Protein AF-A0A4Q5QR52-F1 (afdb_monomer_lite)

Structure (mmCIF, N/CA/C/O backbone):
data_AF-A0A4Q5QR52-F1
#
_entry.id   AF-A0A4Q5QR52-F1
#
loop_
_atom_site.group_PDB
_atom_site.id
_atom_site.type_symbol
_atom_site.label_atom_id
_atom_site.label_alt_id
_atom_site.label_comp_id
_atom_site.label_asym_id
_atom_site.label_entity_id
_atom_site.label_seq_id
_atom_site.pdbx_PDB_ins_code
_atom_site.Cartn_x
_atom_site.Cartn_y
_atom_site.Cartn_z
_atom_site.occupancy
_atom_site.B_iso_or_equiv
_atom_site.auth_seq_id
_atom_site.auth_comp_id
_atom_site.auth_asym_id
_atom_site.auth_atom_id
_atom_site.pdbx_PDB_model_num
ATOM 1 N N . MET A 1 1 ? 1.418 -20.040 15.304 1.00 30.25 1 MET A N 1
ATOM 2 C CA . MET A 1 1 ? 0.455 -18.984 14.928 1.00 30.25 1 MET A CA 1
ATOM 3 C C . MET A 1 1 ? 0.721 -18.640 13.475 1.00 30.25 1 MET A C 1
ATOM 5 O O . MET A 1 1 ? 1.712 -17.985 13.193 1.00 30.25 1 MET A O 1
ATOM 9 N N . ASN A 1 2 ? -0.088 -19.166 12.553 1.00 28.83 2 ASN A N 1
ATOM 10 C CA . ASN A 1 2 ? 0.058 -18.887 11.124 1.00 28.83 2 ASN A CA 1
ATOM 11 C C . ASN A 1 2 ? -0.592 -17.536 10.827 1.00 28.83 2 ASN A C 1
ATOM 13 O O . ASN A 1 2 ? -1.769 -17.472 10.482 1.00 28.83 2 ASN A O 1
ATOM 17 N N . CYS A 1 3 ? 0.159 -16.455 11.026 1.00 27.88 3 CYS A N 1
ATOM 18 C CA . CYS A 1 3 ? -0.196 -15.172 10.442 1.00 27.88 3 CYS A CA 1
ATOM 19 C C . CYS A 1 3 ? 0.412 -15.150 9.038 1.00 27.88 3 CYS A C 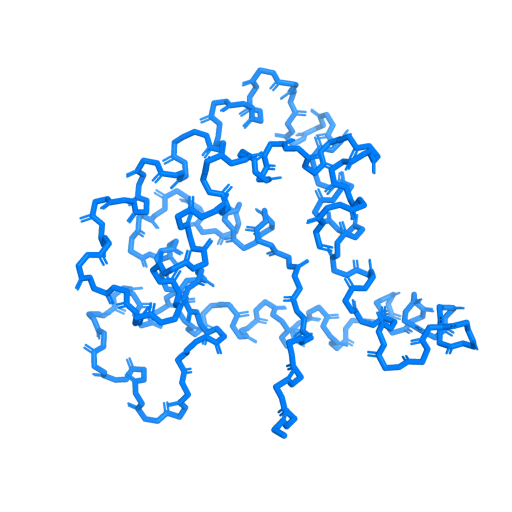1
ATOM 21 O O . CYS A 1 3 ? 1.572 -14.793 8.857 1.00 27.88 3 CYS A O 1
ATOM 23 N N . SER A 1 4 ? -0.335 -15.643 8.055 1.00 30.80 4 SER A N 1
ATOM 24 C CA . SER A 1 4 ? 0.006 -15.452 6.649 1.00 30.80 4 SER A CA 1
ATOM 25 C C . SER A 1 4 ? -0.300 -13.996 6.293 1.00 30.80 4 SER A C 1
ATOM 27 O O . SER A 1 4 ? -1.400 -13.703 5.841 1.00 30.80 4 SER A O 1
ATOM 29 N N . PHE A 1 5 ? 0.637 -13.083 6.559 1.00 41.88 5 PHE A N 1
ATOM 30 C CA . PHE A 1 5 ? 0.680 -11.796 5.863 1.00 41.88 5 PHE A CA 1
ATOM 31 C C . PHE A 1 5 ? 1.108 -12.101 4.424 1.00 41.88 5 PHE A C 1
ATOM 33 O O . PHE A 1 5 ? 2.286 -12.312 4.147 1.00 41.88 5 PHE A O 1
ATOM 40 N N . VAL A 1 6 ? 0.131 -12.257 3.535 1.00 45.50 6 VAL A N 1
ATOM 41 C CA . VAL A 1 6 ? 0.340 -12.263 2.085 1.00 45.50 6 VAL A CA 1
ATOM 42 C C . VAL A 1 6 ? -0.478 -11.091 1.575 1.00 45.50 6 VAL A C 1
ATOM 44 O O . VAL A 1 6 ? -1.687 -11.090 1.771 1.00 45.50 6 VAL A O 1
ATOM 47 N N . GLY A 1 7 ? 0.200 -10.106 1.000 1.00 57.00 7 GLY A N 1
ATOM 48 C CA . GLY A 1 7 ? -0.385 -8.851 0.550 1.00 57.00 7 GLY A CA 1
ATOM 49 C C . GLY A 1 7 ? 0.497 -7.704 1.007 1.00 57.00 7 GLY A C 1
ATOM 50 O O . GLY A 1 7 ? 0.448 -7.324 2.172 1.00 57.00 7 GLY A O 1
ATOM 51 N N . MET A 1 8 ? 1.343 -7.179 0.126 1.00 61.75 8 MET A N 1
ATOM 52 C CA . MET A 1 8 ? 1.873 -5.829 0.334 1.00 61.75 8 MET A CA 1
ATOM 53 C C . MET A 1 8 ? 1.899 -5.061 -0.981 1.00 61.75 8 MET A C 1
ATOM 55 O O . MET A 1 8 ? 2.875 -5.121 -1.723 1.00 61.75 8 MET A O 1
ATOM 59 N N . ASN A 1 9 ? 0.804 -4.340 -1.225 1.00 82.06 9 ASN A N 1
ATOM 60 C CA . ASN A 1 9 ? 0.651 -3.315 -2.256 1.00 82.06 9 ASN A CA 1
ATOM 61 C C . ASN A 1 9 ? 0.090 -2.031 -1.608 1.00 82.06 9 ASN A C 1
ATOM 63 O O . ASN A 1 9 ? -1.054 -1.636 -1.818 1.00 82.06 9 ASN A O 1
ATOM 67 N N . TYR A 1 10 ? 0.839 -1.406 -0.706 1.00 94.38 10 TYR A N 1
ATOM 68 C CA . TYR A 1 10 ? 0.336 -0.243 0.027 1.00 94.38 10 TYR A CA 1
ATOM 69 C C . TYR A 1 10 ? 0.341 1.033 -0.812 1.00 94.38 10 TYR A C 1
ATOM 71 O O . TYR A 1 10 ? -0.558 1.865 -0.656 1.00 94.38 10 TYR A O 1
ATOM 79 N N . LEU A 1 11 ? 1.321 1.209 -1.704 1.00 96.81 11 LEU A N 1
ATOM 80 C CA . LEU A 1 11 ? 1.378 2.404 -2.545 1.00 96.81 11 LEU A CA 1
ATOM 81 C C . LEU A 1 11 ? 0.252 2.396 -3.581 1.00 96.81 11 LEU A C 1
ATOM 83 O O . LEU A 1 11 ? -0.403 3.425 -3.762 1.00 96.81 11 LEU A O 1
ATOM 87 N N . GLY A 1 12 ? -0.028 1.258 -4.217 1.00 97.00 12 GLY A N 1
ATOM 88 C CA . GLY A 1 12 ? -1.146 1.140 -5.149 1.00 97.00 12 GLY A CA 1
ATOM 89 C C . GLY A 1 12 ? -2.502 1.298 -4.467 1.00 97.00 12 GLY A C 1
ATOM 90 O O . GLY A 1 12 ? -3.338 2.041 -4.983 1.00 97.00 12 GLY A O 1
ATOM 91 N N . HIS A 1 13 ? -2.723 0.722 -3.280 1.00 97.75 13 HIS A N 1
ATOM 92 C CA . HIS A 1 13 ? -3.957 0.977 -2.520 1.00 97.75 13 HIS A CA 1
ATOM 93 C C . HIS A 1 13 ? -4.106 2.449 -2.115 1.00 97.75 13 HIS A C 1
ATOM 95 O O . HIS A 1 13 ? -5.204 3.010 -2.215 1.00 97.75 13 HIS A O 1
ATOM 101 N N . ALA A 1 14 ? -3.020 3.110 -1.706 1.00 98.19 14 ALA A N 1
ATOM 102 C CA . ALA A 1 14 ? -3.047 4.541 -1.426 1.00 98.19 14 ALA A CA 1
ATOM 103 C C . ALA A 1 14 ? -3.390 5.353 -2.685 1.00 98.19 14 ALA A C 1
ATOM 105 O O . ALA A 1 14 ? -4.252 6.233 -2.645 1.00 98.19 14 ALA A O 1
ATOM 106 N N . TYR A 1 15 ? -2.764 5.034 -3.820 1.00 98.06 15 TYR A N 1
ATOM 107 C CA . TYR A 1 15 ? -2.995 5.709 -5.098 1.00 98.06 15 TYR A CA 1
ATOM 108 C C . TYR A 1 15 ? -4.442 5.544 -5.585 1.00 98.06 15 TYR A C 1
ATOM 110 O O . TYR A 1 15 ? -5.122 6.522 -5.904 1.00 98.06 15 TYR A O 1
ATOM 118 N N . LEU A 1 16 ? -4.964 4.317 -5.531 1.00 97.94 16 LEU A N 1
ATOM 119 C CA . LEU A 1 16 ? -6.338 3.967 -5.905 1.00 97.94 16 LEU A CA 1
ATOM 120 C C . LEU A 1 16 ? -7.384 4.378 -4.856 1.00 97.94 16 LEU A C 1
ATOM 122 O O . LEU A 1 16 ? -8.560 4.042 -4.980 1.00 97.94 16 LEU A O 1
ATOM 126 N N . SER A 1 17 ? -6.990 5.144 -3.838 1.00 98.00 17 SER A N 1
ATOM 127 C CA . SER A 1 17 ? -7.925 5.821 -2.935 1.00 98.00 17 SER A CA 1
ATOM 128 C C . SER A 1 17 ? -8.390 7.180 -3.468 1.00 98.00 17 SER A C 1
ATOM 130 O O . SER A 1 17 ? -9.233 7.824 -2.840 1.00 98.00 17 SER A O 1
ATOM 132 N N . PHE A 1 18 ? -7.852 7.624 -4.613 1.00 95.81 18 PHE A N 1
ATOM 133 C CA . PHE A 1 18 ? -8.270 8.829 -5.343 1.00 95.81 18 PHE A CA 1
ATOM 134 C C . PHE A 1 18 ? -8.335 10.088 -4.463 1.00 95.81 18 PHE A C 1
ATOM 136 O O . PHE A 1 18 ? -9.243 10.907 -4.586 1.00 95.81 18 PHE A O 1
ATOM 143 N N . HIS A 1 19 ? -7.378 10.224 -3.540 1.00 94.25 19 HIS A N 1
ATOM 144 C CA . HIS A 1 19 ? -7.286 11.339 -2.589 1.00 94.25 19 HIS A CA 1
ATOM 145 C C . HIS A 1 19 ? -8.512 11.525 -1.676 1.00 94.25 19 HIS A C 1
ATOM 147 O O . HIS A 1 19 ? -8.726 12.612 -1.141 1.00 94.25 19 HIS A O 1
ATOM 153 N N . HIS A 1 20 ? -9.311 10.478 -1.452 1.00 97.75 20 HIS A N 1
ATOM 154 C CA . HIS A 1 20 ? -10.396 10.496 -0.474 1.00 97.75 20 HIS A CA 1
ATOM 155 C C . HIS A 1 20 ? -9.907 9.942 0.879 1.00 97.75 20 HIS A C 1
ATOM 157 O O . HIS A 1 20 ? -9.705 8.732 0.980 1.00 97.75 20 HIS A O 1
ATOM 163 N N . PRO A 1 21 ? -9.766 10.766 1.942 1.00 97.56 21 PRO A N 1
ATOM 164 C CA . PRO A 1 21 ? -9.139 10.350 3.205 1.00 97.56 21 PRO A CA 1
ATOM 165 C C . PRO A 1 21 ? -9.768 9.118 3.857 1.00 97.56 21 PRO A C 1
ATOM 167 O O . PRO A 1 21 ? -9.073 8.197 4.264 1.00 97.56 21 PRO A O 1
ATOM 170 N N . GLU A 1 22 ? -11.096 9.056 3.919 1.00 98.12 22 GLU A N 1
ATOM 171 C CA . GLU A 1 22 ? -11.792 7.916 4.524 1.00 98.12 22 GLU A CA 1
ATOM 172 C C . GLU A 1 22 ? -11.665 6.641 3.676 1.00 98.12 22 GLU A C 1
ATOM 174 O O . GLU A 1 22 ? -11.533 5.550 4.225 1.00 98.12 22 GLU A O 1
ATOM 179 N N . ILE A 1 23 ? -11.653 6.771 2.344 1.00 98.44 23 ILE A N 1
ATOM 180 C CA . ILE A 1 23 ? -11.421 5.638 1.436 1.00 98.44 23 ILE A CA 1
ATOM 181 C C . ILE A 1 23 ? -9.990 5.129 1.608 1.00 98.44 23 ILE A C 1
ATOM 183 O O . ILE A 1 23 ? -9.794 3.923 1.710 1.00 98.44 23 ILE A O 1
ATOM 187 N N . LEU A 1 24 ? -9.017 6.039 1.719 1.00 98.50 24 LEU A N 1
ATOM 188 C CA . LEU A 1 24 ? -7.623 5.722 2.023 1.00 98.50 24 LEU A CA 1
ATOM 189 C C . LEU A 1 24 ? -7.500 4.942 3.329 1.00 98.50 24 LEU A C 1
ATOM 191 O O . LEU A 1 24 ? -6.886 3.882 3.344 1.00 98.50 24 LEU A O 1
ATOM 195 N N . VAL A 1 25 ? -8.128 5.412 4.407 1.00 98.25 25 VAL A N 1
ATOM 196 C CA . VAL A 1 25 ? -8.132 4.689 5.686 1.00 98.25 25 VAL A CA 1
ATOM 197 C C . VAL A 1 25 ? -8.673 3.276 5.501 1.00 98.25 25 VAL A C 1
ATOM 199 O O . VAL A 1 25 ? -8.017 2.320 5.901 1.00 98.25 25 VAL A O 1
ATOM 202 N N . GLY A 1 26 ? -9.830 3.133 4.852 1.00 97.81 26 GLY A N 1
ATOM 203 C CA . GLY A 1 26 ? -10.432 1.826 4.606 1.00 97.81 26 GLY A CA 1
ATOM 204 C C . GLY A 1 26 ? -9.545 0.896 3.781 1.00 97.81 26 GLY A C 1
ATOM 205 O O . GLY A 1 26 ? -9.409 -0.277 4.125 1.00 97.81 26 GLY A O 1
ATOM 206 N N . ASN A 1 27 ? -8.909 1.430 2.736 1.00 97.38 27 ASN A N 1
ATOM 207 C CA . ASN A 1 27 ? -7.992 0.682 1.886 1.00 97.38 27 ASN A CA 1
ATOM 208 C C . ASN A 1 27 ? -6.788 0.154 2.673 1.00 97.38 27 ASN A C 1
ATOM 210 O O . ASN A 1 27 ? -6.383 -0.988 2.495 1.00 97.38 27 ASN A O 1
ATOM 214 N N . MET A 1 28 ? -6.233 0.972 3.567 1.00 97.12 28 MET A N 1
ATOM 215 C CA . MET A 1 28 ? -5.001 0.644 4.283 1.00 97.12 28 MET A CA 1
ATOM 216 C C . MET A 1 28 ? -5.226 -0.301 5.471 1.00 97.12 28 MET A C 1
ATOM 218 O O . MET A 1 28 ? -4.346 -1.090 5.802 1.00 97.12 28 MET A O 1
ATOM 222 N N . VAL A 1 29 ? -6.400 -0.255 6.114 1.00 96.75 29 VAL A N 1
ATOM 223 C CA . VAL A 1 29 ? -6.707 -1.115 7.275 1.00 96.75 29 VAL A CA 1
ATOM 224 C C . VAL A 1 29 ? -7.318 -2.465 6.896 1.00 96.75 29 VAL A C 1
ATOM 226 O O . VAL A 1 29 ? -7.475 -3.310 7.775 1.00 96.75 29 VAL A O 1
ATOM 229 N N . SER A 1 30 ? -7.721 -2.673 5.639 1.00 96.06 30 SER A N 1
ATOM 230 C CA . SER A 1 30 ? -8.600 -3.783 5.234 1.00 96.06 30 SER A CA 1
ATOM 231 C C . SER A 1 30 ? -8.092 -5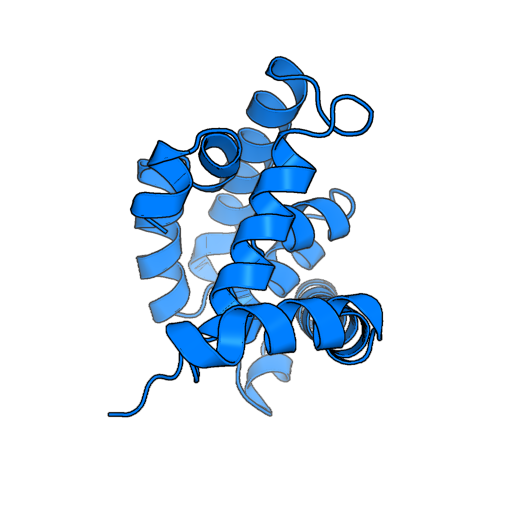.169 5.656 1.00 96.06 30 SER A C 1
ATOM 233 O O . SER A 1 30 ? -8.863 -5.935 6.241 1.00 96.06 30 SER A O 1
ATOM 235 N N . ASP A 1 31 ? -6.804 -5.468 5.470 1.00 94.38 31 ASP A N 1
ATOM 236 C CA . ASP A 1 31 ? -6.194 -6.750 5.871 1.00 94.38 31 ASP A CA 1
ATOM 237 C C . ASP A 1 31 ? -6.257 -7.020 7.381 1.00 94.38 31 ASP A C 1
ATOM 239 O O . ASP A 1 31 ? -6.282 -8.164 7.852 1.00 94.38 31 ASP A O 1
ATOM 243 N N . PHE A 1 32 ? -6.350 -5.950 8.166 1.00 94.75 32 PHE A N 1
ATOM 244 C CA . PHE A 1 32 ? -6.469 -5.986 9.618 1.00 94.75 32 PHE A CA 1
ATOM 245 C C . PHE A 1 32 ? -7.930 -6.088 10.080 1.00 94.75 32 PHE A C 1
ATOM 247 O O . PHE A 1 32 ? -8.191 -6.258 11.275 1.00 94.75 32 PHE A O 1
ATOM 254 N N . VAL A 1 33 ? -8.894 -6.031 9.155 1.00 94.12 33 VAL A N 1
ATOM 255 C CA . VAL A 1 33 ? -10.332 -6.034 9.434 1.00 94.12 33 VAL A CA 1
ATOM 256 C C . VAL A 1 33 ? -10.994 -7.294 8.874 1.00 94.12 33 VAL A C 1
ATOM 258 O O . VAL A 1 33 ? -11.270 -7.424 7.681 1.00 94.12 33 VAL A O 1
ATOM 261 N N . LYS A 1 34 ? -11.336 -8.230 9.769 1.00 90.50 34 LYS A N 1
ATOM 262 C CA . LYS A 1 34 ? -11.894 -9.543 9.403 1.00 90.50 34 LYS A CA 1
ATOM 263 C C . LYS A 1 34 ? -13.409 -9.625 9.581 1.00 90.50 34 LYS A C 1
ATOM 265 O O . LYS A 1 34 ? -13.961 -9.231 10.610 1.00 90.50 34 LYS A O 1
ATOM 270 N N . GLY A 1 35 ? -14.080 -10.235 8.604 1.00 91.31 35 GLY A N 1
ATOM 271 C CA . GLY A 1 35 ? -15.496 -10.595 8.686 1.00 91.31 35 GLY A CA 1
ATOM 272 C C . GLY A 1 35 ? -16.396 -9.414 9.060 1.00 91.31 35 GLY A C 1
ATOM 273 O O . GLY A 1 35 ? -16.320 -8.346 8.458 1.00 91.31 35 GLY A O 1
ATOM 274 N N . LYS A 1 36 ? -17.246 -9.600 10.077 1.00 93.00 36 LYS A N 1
ATOM 275 C CA . LYS A 1 36 ? -18.233 -8.596 10.508 1.00 93.00 36 LYS A CA 1
ATOM 276 C C . LYS A 1 36 ? -17.622 -7.341 11.149 1.00 93.00 36 LYS A C 1
ATOM 278 O O . LYS A 1 36 ? -18.339 -6.357 11.286 1.00 93.00 36 LYS A O 1
ATOM 283 N N . ALA A 1 37 ? -16.330 -7.340 11.497 1.00 92.50 37 ALA A N 1
ATOM 284 C CA . ALA A 1 37 ? -15.670 -6.169 12.082 1.00 92.50 37 ALA A CA 1
ATOM 285 C C . ALA A 1 37 ? -15.695 -4.944 11.149 1.00 92.50 37 ALA A C 1
ATOM 287 O O . ALA A 1 37 ? -15.707 -3.813 11.622 1.00 92.50 37 ALA A O 1
ATOM 288 N N . GLN A 1 38 ? -15.791 -5.161 9.832 1.00 92.94 38 GLN A N 1
ATOM 289 C CA . GLN A 1 38 ? -15.916 -4.083 8.846 1.00 92.94 38 GLN A CA 1
ATOM 290 C C . GLN A 1 38 ? -17.135 -3.179 9.082 1.00 92.94 38 GLN A C 1
ATOM 292 O O . GLN A 1 38 ? -17.078 -1.989 8.795 1.00 92.94 38 GLN A O 1
ATOM 297 N N . PHE A 1 39 ? -18.223 -3.714 9.647 1.00 93.25 39 PHE A N 1
ATOM 298 C CA . PHE A 1 39 ? -19.452 -2.954 9.882 1.00 93.25 39 PHE A CA 1
ATOM 299 C C . PHE A 1 39 ? -19.345 -1.990 11.075 1.00 93.25 39 PHE A C 1
ATOM 301 O O . PHE A 1 39 ? -20.278 -1.234 11.324 1.00 93.25 39 PHE A O 1
ATOM 308 N N . GLY A 1 40 ? -18.226 -2.011 11.810 1.00 93.19 40 GLY A N 1
ATOM 309 C CA . GLY A 1 40 ? -17.917 -1.028 12.852 1.00 93.19 40 GLY A CA 1
ATOM 310 C C . GLY A 1 40 ? -17.313 0.279 12.325 1.00 93.19 40 GLY A C 1
ATOM 311 O O . GLY A 1 40 ? -17.163 1.220 13.098 1.00 93.19 40 GLY A O 1
ATOM 312 N N . PHE A 1 41 ? -16.963 0.351 11.037 1.00 94.75 41 PHE A N 1
ATOM 313 C CA . PHE A 1 41 ? -16.376 1.542 10.422 1.00 94.75 41 PHE A CA 1
ATOM 314 C C . PHE A 1 41 ? -17.443 2.470 9.824 1.00 94.75 41 PHE A C 1
ATOM 316 O O . PHE A 1 41 ? -18.504 2.019 9.390 1.00 94.75 41 PHE A O 1
ATOM 323 N N . SER A 1 42 ? -17.150 3.778 9.773 1.00 90.50 42 SER A N 1
ATOM 324 C CA . SER A 1 42 ? -18.021 4.770 9.125 1.00 90.50 42 SER A CA 1
ATOM 325 C C . SER A 1 42 ? -18.222 4.442 7.641 1.00 90.50 42 SER A C 1
ATOM 327 O O . SER A 1 42 ? -17.397 3.767 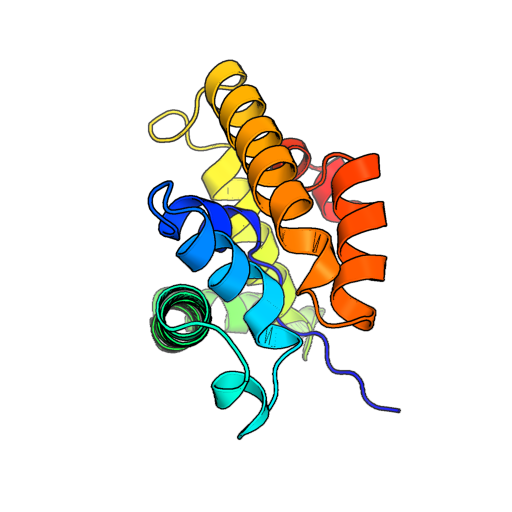7.025 1.00 90.50 42 SER A O 1
ATOM 329 N N . GLY A 1 43 ? -19.305 4.942 7.037 1.00 92.50 43 GLY A N 1
ATOM 330 C CA . GLY A 1 43 ? -19.718 4.543 5.686 1.00 92.50 43 GLY A CA 1
ATOM 331 C C . GLY A 1 43 ? -18.607 4.607 4.632 1.00 92.50 43 GLY A C 1
ATOM 332 O O . GLY A 1 43 ? -18.412 3.642 3.899 1.00 92.50 43 GLY A O 1
ATOM 333 N N . LYS A 1 44 ? -17.830 5.697 4.577 1.00 96.25 44 LYS A N 1
ATOM 334 C CA . LYS A 1 44 ? -16.742 5.828 3.595 1.00 96.25 44 LYS A CA 1
ATOM 335 C C . LYS A 1 44 ? -15.515 4.983 3.939 1.00 96.25 44 LYS A C 1
ATOM 337 O O . LYS A 1 44 ? -14.907 4.444 3.022 1.00 96.25 44 LYS A O 1
ATOM 342 N N . ILE A 1 45 ? -15.185 4.800 5.218 1.00 97.62 45 ILE A N 1
ATOM 343 C CA . ILE A 1 45 ? -14.094 3.897 5.609 1.00 97.62 45 ILE A CA 1
ATOM 344 C C . ILE A 1 45 ? -14.457 2.449 5.270 1.00 97.62 45 ILE A C 1
ATOM 346 O O . ILE A 1 45 ? -13.656 1.727 4.681 1.00 97.62 45 ILE A O 1
ATOM 350 N N . HIS A 1 46 ? -15.697 2.041 5.534 1.00 97.62 46 HIS A N 1
ATOM 351 C CA . HIS A 1 46 ? -16.205 0.747 5.090 1.00 97.62 46 HIS A CA 1
ATOM 352 C C . HIS A 1 46 ? -16.134 0.597 3.561 1.00 97.62 46 HIS A C 1
ATOM 354 O O . HIS A 1 46 ? -15.689 -0.440 3.073 1.00 97.62 46 HIS A O 1
ATOM 360 N N . SER A 1 47 ? -16.497 1.630 2.791 1.00 98.00 47 SER A N 1
ATOM 361 C CA . SER A 1 47 ? -16.329 1.613 1.331 1.00 98.00 47 SER A CA 1
ATOM 362 C C . SER A 1 47 ? -14.870 1.434 0.903 1.00 98.00 47 SER A C 1
ATOM 364 O O . SER A 1 47 ? -14.622 0.717 -0.060 1.00 98.00 47 SER A O 1
ATOM 366 N N . GLY A 1 48 ? -13.907 2.022 1.619 1.00 98.00 48 GLY A N 1
ATOM 367 C CA . GLY A 1 48 ? -12.480 1.790 1.374 1.00 98.00 48 GLY A CA 1
ATOM 368 C C . GLY A 1 48 ? -12.056 0.340 1.628 1.00 98.00 48 GLY A C 1
ATOM 369 O O . GLY A 1 48 ? -11.321 -0.227 0.829 1.00 98.00 48 GLY A O 1
ATOM 370 N N . ILE A 1 49 ? -12.588 -0.303 2.675 1.00 97.75 49 ILE A N 1
ATOM 371 C CA . ILE A 1 49 ? -12.346 -1.734 2.948 1.00 97.75 49 ILE A CA 1
ATOM 372 C C . ILE A 1 49 ? -12.895 -2.603 1.809 1.00 97.75 49 ILE A C 1
ATOM 374 O O . ILE A 1 49 ? -12.244 -3.539 1.346 1.00 97.75 49 ILE A O 1
ATOM 378 N N . VAL A 1 50 ? -14.107 -2.298 1.339 1.00 97.44 50 VAL A N 1
ATOM 379 C CA . VAL A 1 50 ? -14.712 -3.002 0.198 1.00 97.44 50 VAL A CA 1
ATOM 380 C C . VAL A 1 50 ? -13.899 -2.774 -1.079 1.00 97.44 50 VAL A C 1
ATOM 382 O O . VAL A 1 50 ? -13.710 -3.713 -1.855 1.00 97.44 50 VAL A O 1
ATOM 385 N N . LEU A 1 51 ? -13.399 -1.554 -1.289 1.00 97.88 51 LEU A N 1
ATOM 386 C CA . LEU A 1 51 ? -12.582 -1.202 -2.445 1.00 97.88 51 LEU A CA 1
ATOM 387 C C . LEU A 1 51 ? -11.262 -1.975 -2.463 1.00 97.88 51 LEU A C 1
ATOM 389 O O . LEU A 1 51 ? -10.968 -2.581 -3.486 1.00 97.88 51 LEU A O 1
ATOM 393 N N . HIS A 1 52 ? -10.530 -2.037 -1.350 1.00 97.50 52 HIS A N 1
ATOM 394 C CA . HIS A 1 52 ? -9.294 -2.822 -1.247 1.00 97.50 52 HIS A CA 1
ATOM 395 C C . HIS A 1 52 ? -9.513 -4.263 -1.696 1.00 97.50 52 HIS A C 1
ATOM 397 O O . HIS A 1 52 ? -8.862 -4.736 -2.619 1.00 97.50 52 HIS A O 1
ATOM 403 N N . ARG A 1 53 ? -10.532 -4.928 -1.143 1.00 95.94 53 ARG A N 1
ATOM 404 C CA . ARG A 1 53 ? -10.835 -6.323 -1.499 1.00 95.94 53 ARG A CA 1
ATOM 405 C C . ARG A 1 53 ? -11.247 -6.485 -2.958 1.00 95.94 53 ARG A C 1
ATOM 407 O O . ARG A 1 53 ? -11.049 -7.546 -3.537 1.00 95.94 53 ARG A O 1
ATOM 414 N N . SER A 1 54 ? -11.858 -5.455 -3.540 1.00 97.19 54 SER A N 1
ATOM 415 C CA . SER A 1 54 ? -12.221 -5.447 -4.959 1.00 97.19 54 SER A CA 1
ATOM 416 C C . SER A 1 54 ? -10.988 -5.286 -5.849 1.00 97.19 54 SER A C 1
ATOM 418 O O . SER A 1 54 ? -10.905 -5.946 -6.882 1.00 97.19 54 SER A O 1
ATOM 420 N N . ILE A 1 55 ? -10.032 -4.443 -5.440 1.00 96.25 55 ILE A N 1
ATOM 421 C CA . ILE A 1 55 ? -8.727 -4.295 -6.095 1.00 96.25 55 ILE A CA 1
ATOM 422 C C . ILE A 1 55 ? -7.988 -5.634 -6.046 1.00 96.25 55 ILE A C 1
ATOM 424 O O . ILE A 1 55 ? -7.611 -6.132 -7.102 1.00 96.25 55 ILE A O 1
ATOM 428 N N . ASP A 1 56 ? -7.882 -6.255 -4.872 1.00 94.62 56 ASP A N 1
ATOM 429 C CA . ASP A 1 56 ? -7.186 -7.536 -4.702 1.00 94.62 56 ASP A CA 1
ATOM 430 C C . ASP A 1 56 ? -7.839 -8.658 -5.492 1.00 94.62 56 ASP A C 1
ATOM 432 O O . ASP A 1 56 ? -7.169 -9.389 -6.210 1.00 94.62 56 ASP A O 1
ATOM 436 N N . ALA A 1 57 ? -9.167 -8.780 -5.429 1.00 95.12 57 ALA A N 1
ATOM 437 C CA . ALA A 1 57 ? -9.876 -9.789 -6.206 1.00 95.12 57 ALA A CA 1
ATOM 438 C C . ALA A 1 57 ? -9.645 -9.606 -7.715 1.00 95.12 57 ALA A C 1
ATOM 440 O O . ALA A 1 57 ? -9.520 -10.590 -8.447 1.00 95.12 57 ALA A O 1
ATOM 441 N N . PHE A 1 58 ? -9.580 -8.358 -8.186 1.00 94.81 58 PHE A N 1
ATOM 442 C CA . PHE A 1 58 ? -9.289 -8.055 -9.581 1.00 94.81 58 PHE A CA 1
ATOM 443 C C . PHE A 1 58 ? -7.842 -8.400 -9.956 1.00 94.81 58 PHE A C 1
ATOM 445 O O . PHE A 1 58 ? -7.626 -9.069 -10.970 1.00 94.81 58 PHE A O 1
ATOM 452 N N . THR A 1 59 ? -6.856 -7.974 -9.163 1.00 92.62 59 THR A N 1
ATOM 453 C CA . THR A 1 59 ? -5.435 -8.232 -9.439 1.00 92.62 59 THR A CA 1
ATOM 454 C C . THR A 1 59 ? -5.127 -9.721 -9.326 1.00 92.62 59 THR A C 1
ATOM 456 O O . THR A 1 59 ? -4.541 -10.290 -10.245 1.00 92.62 59 THR A O 1
ATOM 459 N N . ASP A 1 60 ? -5.613 -10.397 -8.288 1.00 91.12 60 ASP A N 1
ATOM 460 C CA . ASP A 1 60 ? -5.447 -11.835 -8.117 1.00 91.12 60 ASP A CA 1
ATOM 461 C C . ASP A 1 60 ? -6.063 -12.627 -9.265 1.00 91.12 60 ASP A C 1
ATOM 463 O O . ASP A 1 60 ? -5.459 -13.588 -9.729 1.00 91.12 60 ASP A O 1
ATOM 467 N N . ALA A 1 61 ? -7.225 -12.239 -9.788 1.00 92.81 61 ALA A N 1
ATOM 468 C CA . ALA A 1 61 ? -7.831 -12.951 -10.912 1.00 92.81 61 ALA A CA 1
ATOM 469 C C . ALA A 1 61 ? -7.151 -12.665 -12.265 1.00 92.81 61 ALA A C 1
ATOM 471 O O . ALA A 1 61 ? -7.396 -13.381 -13.242 1.00 92.81 61 ALA A O 1
ATOM 472 N N . HIS A 1 62 ? -6.315 -11.629 -12.367 1.00 95.44 62 HIS A N 1
ATOM 473 C CA . HIS A 1 62 ? -5.812 -11.170 -13.654 1.00 95.44 62 HIS A CA 1
ATOM 474 C C . HIS A 1 62 ? -4.744 -12.129 -14.238 1.00 95.44 62 HIS A C 1
ATOM 476 O O . HIS A 1 62 ? -3.740 -12.423 -13.580 1.00 95.44 62 HIS A O 1
ATOM 482 N N . PRO A 1 63 ? -4.867 -12.589 -15.506 1.00 96.31 63 PRO A N 1
ATOM 483 C CA . PRO A 1 63 ? -3.982 -13.619 -16.067 1.00 96.31 63 PRO A CA 1
ATOM 484 C C . PRO A 1 63 ? -2.489 -13.271 -16.056 1.00 96.31 63 PRO A C 1
ATOM 486 O O . PRO A 1 63 ? -1.648 -14.152 -15.893 1.00 96.31 63 PRO A O 1
ATOM 489 N N . ALA A 1 64 ? -2.137 -11.993 -16.229 1.00 95.25 64 ALA A N 1
ATOM 490 C CA . ALA A 1 64 ? -0.738 -11.563 -16.159 1.00 95.25 64 ALA A CA 1
ATOM 491 C C . ALA A 1 64 ? -0.152 -11.721 -14.745 1.00 95.25 64 ALA A C 1
ATOM 493 O O . ALA A 1 64 ? 1.016 -12.071 -14.601 1.00 95.25 64 ALA A O 1
ATOM 494 N N . ILE A 1 65 ? -0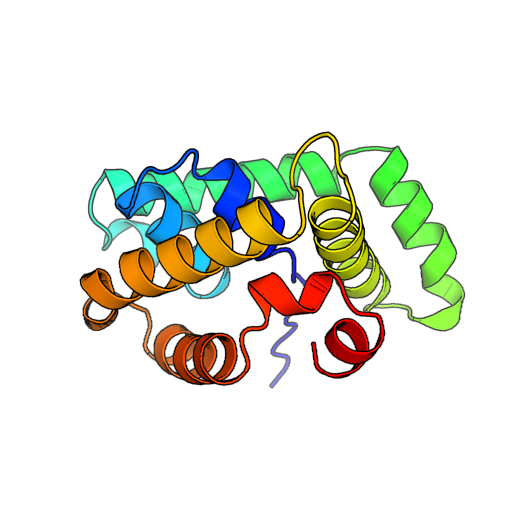.979 -11.526 -13.715 1.00 93.19 65 ILE A N 1
ATOM 495 C CA . ILE A 1 65 ? -0.587 -11.648 -12.309 1.00 93.19 65 ILE A CA 1
ATOM 496 C C . ILE A 1 65 ? -0.372 -13.111 -11.956 1.00 93.19 65 ILE A C 1
ATOM 498 O O . ILE A 1 65 ? 0.650 -13.461 -11.373 1.00 93.19 65 ILE A O 1
ATOM 502 N N . GLN A 1 66 ? -1.277 -13.983 -12.398 1.00 94.69 66 GLN A N 1
ATOM 503 C CA . GLN A 1 66 ? -1.121 -15.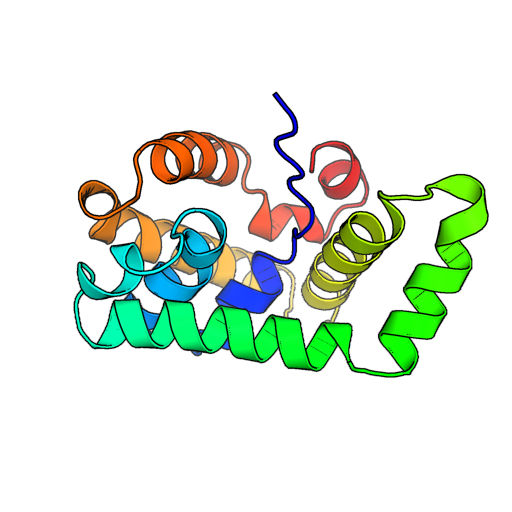426 -12.230 1.00 94.69 66 GLN A CA 1
ATOM 504 C C . GLN A 1 66 ? 0.168 -15.939 -12.880 1.00 94.69 66 GLN A C 1
ATOM 506 O O . GLN A 1 66 ? 0.946 -16.632 -12.227 1.00 94.69 66 GLN A O 1
ATOM 511 N N . LYS A 1 67 ? 0.472 -15.504 -14.112 1.00 96.00 67 LYS A N 1
ATOM 512 C CA . LYS A 1 67 ? 1.739 -15.840 -14.784 1.00 96.00 67 LYS A CA 1
ATOM 513 C C . LYS A 1 67 ? 2.968 -15.347 -14.012 1.00 96.00 67 LYS A C 1
ATOM 515 O O . LYS A 1 67 ? 3.949 -16.078 -13.898 1.00 96.00 67 LYS A O 1
ATOM 520 N N . ALA A 1 68 ? 2.926 -14.130 -13.468 1.00 94.19 68 ALA A N 1
ATOM 521 C CA . ALA A 1 68 ? 4.018 -13.602 -12.651 1.00 94.19 68 ALA A CA 1
ATOM 522 C C . ALA A 1 68 ? 4.210 -14.420 -11.360 1.00 94.19 68 ALA A C 1
ATOM 524 O O . ALA A 1 68 ? 5.330 -14.813 -11.036 1.00 94.19 68 ALA A O 1
ATOM 525 N N . LYS A 1 69 ? 3.121 -14.757 -10.656 1.00 93.81 69 LYS A N 1
ATOM 526 C CA . LYS A 1 69 ? 3.165 -15.601 -9.450 1.00 93.81 69 LYS A CA 1
ATOM 527 C C . LYS A 1 69 ? 3.724 -16.993 -9.769 1.00 93.81 69 LYS A C 1
ATOM 529 O O . LYS A 1 69 ? 4.573 -17.490 -9.031 1.00 93.81 69 LYS A O 1
ATOM 534 N N . GLU A 1 70 ? 3.316 -17.603 -10.883 1.00 95.94 70 GLU A N 1
ATOM 535 C CA . GLU A 1 70 ? 3.845 -18.889 -11.360 1.00 95.94 70 GLU A CA 1
ATOM 536 C C . GLU A 1 70 ? 5.348 -18.845 -11.640 1.00 95.94 70 GLU A C 1
ATOM 538 O O . GLU A 1 70 ? 6.054 -19.778 -11.260 1.00 95.94 70 GLU A O 1
ATOM 543 N N . PHE A 1 71 ? 5.850 -17.756 -12.230 1.00 95.50 71 PHE A N 1
ATOM 544 C CA . PHE A 1 71 ? 7.279 -17.572 -12.482 1.00 95.50 71 PHE A CA 1
ATOM 545 C C . PHE A 1 71 ? 8.108 -17.599 -11.188 1.00 95.50 71 PHE A C 1
ATOM 547 O O . PHE A 1 71 ? 9.135 -18.272 -11.123 1.00 95.50 71 PHE A O 1
ATOM 554 N N . PHE A 1 72 ? 7.647 -16.927 -10.128 1.00 93.50 72 PHE A N 1
ATOM 555 C CA . PHE A 1 72 ? 8.347 -16.886 -8.836 1.00 93.50 72 PHE A CA 1
ATOM 556 C C . PHE A 1 72 ? 8.109 -18.126 -7.956 1.00 93.50 72 PHE A C 1
ATOM 558 O O . PHE A 1 72 ? 8.863 -18.387 -7.014 1.00 93.50 72 PHE A O 1
ATOM 565 N N . ARG A 1 73 ? 7.073 -18.921 -8.240 1.00 94.31 73 ARG A N 1
ATOM 566 C CA . ARG A 1 73 ? 6.645 -20.048 -7.398 1.00 94.31 73 ARG A CA 1
ATOM 567 C C . ARG A 1 73 ? 7.721 -21.118 -7.143 1.00 94.31 73 ARG A C 1
ATOM 569 O O . ARG A 1 73 ? 7.774 -21.578 -6.000 1.00 94.31 73 ARG A O 1
ATOM 576 N N . PRO A 1 74 ? 8.578 -21.521 -8.105 1.00 95.94 74 PRO A N 1
ATOM 577 C CA . PRO A 1 74 ? 9.615 -22.525 -7.857 1.00 95.94 74 PRO A CA 1
ATOM 578 C C . PRO A 1 74 ? 10.629 -22.100 -6.790 1.00 95.94 74 PRO A C 1
ATOM 580 O O . PRO A 1 74 ? 11.052 -22.932 -5.992 1.00 95.94 74 PRO A O 1
ATOM 583 N N . ALA A 1 75 ? 10.981 -20.812 -6.748 1.00 94.44 75 ALA A N 1
ATOM 584 C CA . ALA A 1 75 ? 11.968 -20.278 -5.812 1.00 94.44 75 ALA A CA 1
ATOM 585 C C . ALA A 1 75 ? 11.345 -19.859 -4.470 1.00 94.44 75 ALA A C 1
ATOM 587 O O . ALA A 1 75 ? 11.922 -20.114 -3.417 1.00 94.44 75 ALA A O 1
ATOM 588 N N . TYR A 1 76 ? 10.149 -19.260 -4.493 1.00 91.06 76 TYR A N 1
ATOM 589 C CA . TYR A 1 76 ? 9.590 -18.561 -3.327 1.00 91.06 76 TYR A CA 1
ATOM 590 C C . TYR A 1 76 ? 8.291 -19.173 -2.780 1.00 91.06 76 TYR A C 1
ATOM 592 O O . TYR A 1 76 ? 7.819 -18.795 -1.707 1.00 91.06 76 TYR A O 1
ATOM 600 N N . ARG A 1 77 ? 7.712 -20.161 -3.475 1.00 92.06 77 ARG A N 1
ATOM 601 C CA . ARG A 1 77 ? 6.514 -20.913 -3.060 1.00 92.06 77 ARG A CA 1
ATOM 602 C C . ARG A 1 77 ? 5.367 -19.993 -2.615 1.00 92.06 77 ARG A C 1
ATOM 604 O O . ARG A 1 77 ? 4.801 -19.283 -3.443 1.00 92.06 77 ARG A O 1
ATOM 611 N N . LEU A 1 78 ? 5.014 -20.026 -1.326 1.00 88.06 78 LEU A N 1
ATOM 612 C CA . LEU A 1 78 ? 3.905 -19.270 -0.734 1.00 88.06 78 LEU A CA 1
ATOM 613 C C . LEU A 1 78 ? 4.135 -17.751 -0.771 1.00 88.06 78 LEU A C 1
ATOM 615 O O . LEU A 1 78 ? 3.166 -17.002 -0.743 1.00 88.06 78 LEU A O 1
ATOM 619 N N . TYR A 1 79 ? 5.387 -17.304 -0.893 1.00 88.25 79 TYR A N 1
ATOM 620 C CA . TYR A 1 79 ? 5.750 -15.885 -0.946 1.00 88.25 79 TYR A CA 1
ATOM 621 C C . TYR A 1 79 ? 5.733 -15.298 -2.362 1.00 88.25 79 TYR A C 1
ATOM 623 O O . TYR A 1 79 ? 5.945 -14.104 -2.528 1.00 88.25 79 TYR A O 1
ATOM 631 N N . SER A 1 80 ? 5.449 -16.109 -3.388 1.00 91.50 80 SER A N 1
ATOM 632 C CA . SER A 1 80 ? 5.356 -15.631 -4.778 1.00 91.50 80 SER A CA 1
ATOM 633 C C . SER A 1 80 ? 4.353 -14.487 -4.950 1.00 91.50 80 SER A C 1
ATOM 635 O O . SER A 1 80 ? 4.631 -13.558 -5.698 1.00 91.50 80 SER A O 1
ATOM 637 N N . GLY A 1 81 ? 3.221 -14.528 -4.236 1.00 90.25 81 GLY A N 1
ATOM 638 C CA . GLY A 1 81 ? 2.235 -13.446 -4.235 1.00 90.25 81 GLY A CA 1
ATOM 639 C C . GLY A 1 81 ? 2.797 -12.145 -3.670 1.00 90.25 81 GLY A C 1
ATOM 640 O O . GLY A 1 81 ? 2.844 -11.154 -4.385 1.00 90.25 81 GLY A O 1
ATOM 641 N N . ALA A 1 82 ? 3.323 -12.195 -2.445 1.00 88.19 82 ALA A N 1
ATOM 642 C CA . ALA A 1 82 ? 3.878 -11.023 -1.769 1.00 88.19 82 ALA A CA 1
ATOM 643 C C . ALA A 1 82 ? 5.013 -10.358 -2.569 1.00 88.19 82 ALA A C 1
ATOM 645 O O . ALA A 1 82 ? 5.087 -9.137 -2.636 1.00 88.19 82 ALA A O 1
ATOM 646 N N . ILE A 1 83 ? 5.865 -11.151 -3.230 1.00 89.94 83 ILE A N 1
ATOM 647 C CA . ILE A 1 83 ? 6.913 -10.619 -4.117 1.00 89.94 83 ILE A CA 1
ATOM 648 C C . ILE A 1 83 ? 6.300 -9.839 -5.281 1.00 89.94 83 ILE A C 1
ATOM 650 O O . ILE A 1 83 ? 6.764 -8.750 -5.603 1.00 89.94 83 ILE A O 1
ATOM 654 N N . VAL A 1 84 ? 5.268 -10.392 -5.921 1.00 92.38 84 VAL A N 1
ATOM 655 C CA . VAL A 1 84 ? 4.582 -9.726 -7.035 1.00 92.38 84 VAL A CA 1
ATOM 656 C C . VAL A 1 84 ? 3.915 -8.426 -6.575 1.00 92.38 84 VAL A C 1
ATOM 658 O O . VAL A 1 84 ? 3.987 -7.435 -7.297 1.00 92.38 84 VAL A O 1
ATOM 661 N N . ASP A 1 85 ? 3.344 -8.397 -5.372 1.00 91.12 85 ASP A N 1
ATOM 662 C CA . ASP A 1 85 ? 2.702 -7.198 -4.824 1.00 91.12 85 ASP A CA 1
ATOM 663 C C . ASP A 1 85 ? 3.720 -6.068 -4.588 1.00 91.12 85 ASP A C 1
ATOM 665 O O . ASP A 1 85 ? 3.524 -4.951 -5.071 1.00 91.12 85 ASP A O 1
ATOM 669 N N . VAL A 1 86 ? 4.865 -6.382 -3.964 1.00 89.88 86 VAL A N 1
ATOM 670 C CA . VAL A 1 86 ? 5.951 -5.409 -3.743 1.00 89.88 86 VAL A CA 1
ATOM 671 C C . VAL A 1 86 ? 6.533 -4.913 -5.069 1.00 89.88 86 VAL A C 1
ATOM 673 O O . VAL A 1 86 ? 6.865 -3.734 -5.207 1.00 89.88 86 VAL A O 1
ATOM 676 N N . LEU A 1 87 ? 6.623 -5.783 -6.081 1.00 91.44 87 LEU A N 1
ATOM 677 C CA . LEU A 1 87 ? 7.040 -5.372 -7.421 1.00 91.44 87 LEU A CA 1
ATOM 678 C C . LEU A 1 87 ? 6.062 -4.371 -8.045 1.00 91.44 87 LEU A C 1
ATOM 680 O O . LEU A 1 87 ? 6.516 -3.467 -8.744 1.00 91.44 87 LEU A O 1
ATOM 684 N N . PHE A 1 88 ? 4.751 -4.474 -7.803 1.00 92.50 88 PHE A N 1
ATOM 685 C CA . PHE A 1 88 ? 3.812 -3.471 -8.314 1.00 92.50 88 PHE A CA 1
ATOM 686 C C . PHE A 1 88 ? 3.992 -2.112 -7.675 1.00 92.50 88 PHE A C 1
ATOM 688 O O . PHE A 1 88 ? 4.031 -1.126 -8.409 1.00 92.50 88 PHE A O 1
ATOM 695 N N . ASP A 1 89 ? 4.161 -2.053 -6.358 1.00 94.56 89 ASP A N 1
ATOM 696 C CA . ASP A 1 89 ? 4.462 -0.792 -5.685 1.00 94.56 89 ASP A CA 1
ATOM 697 C C . ASP A 1 89 ? 5.779 -0.194 -6.189 1.00 94.56 89 ASP A C 1
ATOM 699 O O . ASP A 1 89 ? 5.853 1.006 -6.459 1.00 94.56 89 ASP A O 1
ATOM 703 N N . HIS A 1 90 ? 6.795 -1.031 -6.423 1.00 94.38 90 HIS A N 1
ATOM 704 C CA . HIS A 1 90 ? 8.056 -0.594 -7.018 1.00 94.38 90 HIS A CA 1
ATOM 705 C C . HIS A 1 90 ? 7.871 -0.010 -8.424 1.00 94.38 90 HIS A C 1
ATOM 707 O O . HIS A 1 90 ? 8.332 1.097 -8.709 1.00 94.38 90 HIS A O 1
ATOM 713 N N . TYR A 1 91 ? 7.176 -0.720 -9.317 1.00 93.88 91 TYR A N 1
ATOM 714 C CA . TYR A 1 91 ? 6.946 -0.241 -10.681 1.00 93.88 91 TYR A CA 1
ATOM 715 C C . TYR A 1 91 ? 6.048 0.996 -10.723 1.00 93.88 91 TYR A C 1
ATOM 717 O O . TYR A 1 91 ? 6.279 1.877 -11.549 1.00 93.88 91 TYR A O 1
ATOM 725 N N . LEU A 1 92 ? 5.061 1.096 -9.830 1.00 95.69 92 LEU A N 1
ATOM 726 C CA . LEU A 1 92 ? 4.228 2.285 -9.687 1.00 95.69 92 LEU A CA 1
ATOM 727 C C . LEU A 1 92 ? 5.064 3.491 -9.245 1.00 95.69 92 LEU A C 1
ATOM 729 O O . LEU A 1 92 ? 4.956 4.556 -9.849 1.00 95.69 92 LEU A O 1
ATOM 733 N N . ALA A 1 93 ? 5.934 3.313 -8.246 1.00 95.75 93 ALA A N 1
ATOM 734 C CA . ALA A 1 93 ? 6.827 4.357 -7.747 1.00 95.75 93 ALA A CA 1
ATOM 735 C C . ALA A 1 93 ? 7.846 4.841 -8.796 1.00 95.75 93 ALA A C 1
ATOM 737 O O . ALA A 1 93 ? 8.282 5.990 -8.742 1.00 95.75 93 ALA A O 1
ATOM 738 N N . LEU A 1 94 ? 8.236 3.975 -9.739 1.00 95.00 94 LEU A N 1
ATOM 739 C CA . LEU A 1 94 ? 9.174 4.295 -10.822 1.00 95.00 94 LEU A CA 1
ATOM 740 C C . LEU A 1 94 ? 8.510 4.809 -12.105 1.00 95.00 94 LEU A C 1
ATOM 742 O O . LEU A 1 94 ? 9.211 5.268 -13.009 1.00 95.00 94 LEU A O 1
ATOM 746 N N . ASN A 1 95 ? 7.187 4.709 -12.233 1.00 95.88 95 ASN A N 1
ATOM 747 C CA . ASN A 1 95 ? 6.511 5.119 -13.453 1.00 95.88 95 ASN A CA 1
ATOM 748 C C . ASN A 1 95 ? 6.406 6.649 -13.536 1.00 95.88 95 ASN A C 1
ATOM 750 O O . ASN A 1 95 ? 5.475 7.233 -12.983 1.00 95.88 95 ASN A O 1
ATOM 754 N N . GLU A 1 96 ? 7.289 7.283 -14.311 1.00 94.50 96 GLU A N 1
ATOM 755 C CA . GLU A 1 96 ? 7.305 8.742 -14.495 1.00 94.50 96 GLU A CA 1
ATOM 756 C C . GLU A 1 96 ? 6.025 9.328 -15.105 1.00 94.50 96 GLU A C 1
ATOM 758 O O . GLU A 1 96 ? 5.727 10.501 -14.885 1.00 94.50 96 GLU A O 1
ATOM 763 N N . SER A 1 97 ? 5.219 8.529 -15.817 1.00 96.50 97 SER A N 1
ATOM 764 C CA . SER A 1 97 ? 3.912 8.997 -16.295 1.00 96.50 97 SER A CA 1
ATOM 765 C C . SER A 1 97 ? 2.900 9.170 -15.160 1.00 96.50 97 SER A C 1
ATOM 767 O O . SER A 1 97 ? 1.878 9.825 -15.348 1.00 96.50 97 SER A O 1
ATOM 769 N N . THR A 1 98 ? 3.148 8.528 -14.016 1.00 95.88 98 THR A N 1
ATOM 770 C CA . THR A 1 98 ? 2.298 8.580 -12.820 1.00 95.88 98 THR A CA 1
ATOM 771 C C . THR A 1 98 ? 2.925 9.466 -11.753 1.00 95.88 98 THR A C 1
ATOM 773 O O . THR A 1 98 ? 2.251 10.341 -11.212 1.00 95.88 98 THR A O 1
ATOM 776 N N . PHE A 1 99 ? 4.217 9.266 -11.485 1.00 96.88 99 PHE A N 1
ATOM 777 C CA . PHE A 1 99 ? 4.970 10.009 -10.493 1.00 96.88 99 PHE A CA 1
ATOM 778 C C . PHE A 1 99 ? 6.354 10.419 -11.002 1.00 96.88 99 PHE A C 1
ATOM 780 O O . PHE A 1 99 ? 7.217 9.585 -11.252 1.00 96.88 99 PHE A O 1
ATOM 787 N N . THR A 1 100 ? 6.621 11.723 -11.022 1.00 96.00 100 THR A N 1
ATOM 788 C CA . THR A 1 100 ? 7.994 12.224 -10.863 1.00 96.00 100 THR A CA 1
ATOM 789 C C . THR A 1 100 ? 8.460 12.010 -9.423 1.00 96.00 100 THR A C 1
ATOM 791 O O . THR A 1 100 ? 7.629 11.930 -8.515 1.00 96.00 100 THR A O 1
ATOM 794 N N . ASP A 1 101 ? 9.774 12.024 -9.185 1.00 93.88 101 ASP A N 1
ATOM 795 C CA . ASP A 1 101 ? 10.350 11.907 -7.836 1.00 93.88 101 ASP A CA 1
ATOM 796 C C . ASP A 1 101 ? 9.699 12.875 -6.827 1.00 93.88 101 ASP A C 1
ATOM 798 O O . ASP A 1 101 ? 9.190 12.484 -5.773 1.00 93.88 101 ASP A O 1
ATOM 802 N N . THR A 1 102 ? 9.609 14.155 -7.200 1.00 96.75 102 THR A N 1
ATOM 803 C CA . THR A 1 102 ? 8.981 15.178 -6.359 1.00 96.75 102 THR A CA 1
ATOM 804 C C . THR A 1 102 ? 7.504 14.885 -6.111 1.00 96.75 102 THR A C 1
ATOM 806 O O . THR A 1 102 ? 7.040 15.018 -4.979 1.00 96.75 102 THR A O 1
ATOM 809 N N . SER A 1 103 ? 6.756 14.473 -7.137 1.00 97.75 103 SER A N 1
ATOM 810 C CA . SER A 1 103 ? 5.330 14.176 -6.971 1.00 97.75 103 SER A CA 1
ATOM 811 C C . SER A 1 103 ? 5.080 12.929 -6.119 1.00 97.75 103 SER A C 1
ATOM 813 O O . SER A 1 103 ? 4.142 12.946 -5.325 1.00 97.75 103 SER A O 1
ATOM 815 N N . LEU A 1 104 ? 5.943 11.904 -6.194 1.00 98.06 104 LEU A N 1
ATOM 816 C CA . LEU A 1 104 ? 5.878 10.737 -5.313 1.00 98.06 104 LEU A CA 1
ATOM 817 C C . LEU A 1 104 ? 6.109 11.162 -3.863 1.00 98.06 104 LEU A C 1
ATOM 819 O O . LEU A 1 104 ? 5.293 10.856 -3.001 1.00 98.06 104 LEU A O 1
ATOM 823 N N . LYS A 1 105 ? 7.178 11.927 -3.600 1.00 97.94 105 LYS A N 1
ATOM 824 C CA . LYS A 1 105 ? 7.493 12.449 -2.260 1.00 97.94 105 LYS A CA 1
ATOM 825 C C . LYS A 1 105 ? 6.314 13.230 -1.672 1.00 97.94 105 LYS A C 1
ATOM 827 O O . LYS A 1 105 ? 5.949 13.029 -0.519 1.00 97.94 105 LYS A O 1
ATOM 832 N N . VAL A 1 106 ? 5.703 14.118 -2.459 1.00 98.25 106 VAL A N 1
ATOM 833 C CA . VAL A 1 106 ? 4.530 14.895 -2.025 1.00 98.25 106 VAL A CA 1
ATOM 834 C C . VAL A 1 106 ? 3.337 13.978 -1.754 1.00 98.25 106 VAL A C 1
ATOM 836 O O . VAL A 1 106 ? 2.679 14.117 -0.722 1.00 98.25 106 VAL A O 1
ATOM 839 N N . PHE A 1 107 ? 3.076 13.022 -2.645 1.00 98.44 107 PHE A N 1
ATOM 840 C CA . PHE A 1 107 ? 1.971 12.078 -2.526 1.00 98.44 107 PHE A CA 1
ATOM 841 C C . PHE A 1 107 ? 2.067 11.212 -1.263 1.00 98.44 107 PHE A C 1
ATOM 843 O O . PHE A 1 107 ? 1.095 11.096 -0.513 1.00 98.44 107 PHE A O 1
ATOM 850 N N . THR A 1 108 ? 3.230 10.619 -0.994 1.00 98.06 108 THR A N 1
ATOM 851 C CA . THR A 1 108 ? 3.405 9.704 0.142 1.00 98.06 108 THR A CA 1
ATOM 852 C C . THR A 1 108 ? 3.329 10.448 1.469 1.00 98.06 108 THR A C 1
ATOM 854 O O . THR A 1 108 ? 2.658 9.991 2.392 1.00 98.06 108 THR A O 1
ATOM 857 N N . GLN A 1 109 ? 3.903 11.650 1.554 1.00 98.31 109 GLN A N 1
ATOM 858 C CA . GLN A 1 109 ? 3.803 12.488 2.751 1.00 98.31 109 GLN A CA 1
ATOM 859 C C . GLN A 1 109 ? 2.361 12.935 3.020 1.00 98.31 109 GLN A C 1
ATOM 861 O O . GLN A 1 109 ? 1.895 12.840 4.158 1.00 98.31 109 GLN A O 1
ATOM 866 N N . ALA A 1 110 ? 1.618 13.332 1.982 1.00 98.31 110 ALA A N 1
ATOM 867 C CA . ALA A 1 110 ? 0.191 13.627 2.108 1.00 98.31 110 ALA A CA 1
ATOM 868 C C . ALA A 1 110 ? -0.615 12.390 2.548 1.00 98.31 110 ALA A C 1
ATOM 870 O O . ALA A 1 110 ? -1.527 12.502 3.367 1.00 98.31 110 ALA A O 1
ATOM 871 N N . THR A 1 111 ? -0.247 11.202 2.060 1.00 98.38 111 THR A N 1
ATOM 872 C CA . THR A 1 111 ? -0.864 9.926 2.450 1.00 98.38 111 THR A CA 1
ATOM 873 C C . THR A 1 111 ? -0.665 9.647 3.941 1.00 98.38 111 THR A C 1
ATOM 875 O O . THR A 1 111 ? -1.640 9.408 4.655 1.00 98.38 111 THR A O 1
ATOM 878 N N . TYR A 1 112 ? 0.569 9.745 4.448 1.00 98.44 112 TYR A N 1
ATOM 879 C CA . TYR A 1 112 ? 0.859 9.547 5.873 1.00 98.44 112 TYR A CA 1
ATOM 880 C C . TYR A 1 112 ? 0.132 10.553 6.767 1.00 98.44 112 TYR A C 1
ATOM 882 O O . TYR A 1 112 ? -0.447 10.162 7.779 1.00 98.44 112 TYR A O 1
ATOM 890 N N . GLN A 1 113 ? 0.127 11.834 6.388 1.00 98.25 113 GLN A N 1
ATOM 891 C CA . GLN A 1 113 ? -0.592 12.876 7.126 1.00 98.25 113 GLN A CA 1
ATOM 892 C C . GLN A 1 113 ? -2.099 12.607 7.155 1.00 98.25 113 GLN A C 1
ATOM 894 O O . GLN A 1 113 ? -2.726 12.696 8.210 1.00 98.25 113 GLN A O 1
ATOM 899 N N . SER A 1 114 ? -2.680 12.224 6.014 1.00 97.81 114 SER A N 1
ATOM 900 C CA . SER A 1 114 ? -4.100 11.887 5.928 1.00 97.81 114 SER A CA 1
ATOM 901 C C . SER A 1 114 ? -4.461 10.687 6.801 1.00 97.81 114 SER A C 1
ATOM 903 O O . SER A 1 114 ? -5.529 10.691 7.401 1.00 97.81 114 SER A O 1
ATOM 905 N N . LEU A 1 115 ? -3.605 9.665 6.874 1.00 98.25 115 LEU A N 1
ATOM 906 C CA . LEU A 1 115 ? -3.830 8.486 7.713 1.00 98.25 115 LEU A CA 1
ATOM 907 C C . LEU A 1 115 ? -3.748 8.826 9.203 1.00 98.25 115 LEU A C 1
ATOM 909 O O . LEU A 1 115 ? -4.595 8.397 9.983 1.00 98.25 115 LEU A O 1
ATOM 913 N N . GLU A 1 116 ? -2.775 9.641 9.602 1.00 97.75 116 GLU A N 1
ATOM 914 C CA . GLU A 1 116 ? -2.551 9.999 11.004 1.00 97.75 116 GLU A CA 1
ATOM 915 C C . GLU A 1 116 ? -3.7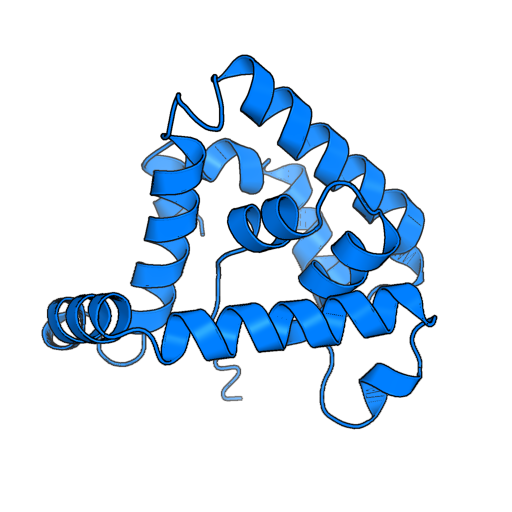49 10.713 11.649 1.00 97.75 116 GLU A C 1
ATOM 917 O O . GLU A 1 116 ? -4.054 10.463 12.815 1.00 97.75 116 GLU A O 1
ATOM 922 N N . ILE A 1 117 ? -4.499 11.510 10.878 1.00 97.69 117 ILE A N 1
ATOM 923 C CA . ILE A 1 117 ? -5.751 12.150 11.328 1.00 97.69 117 ILE A CA 1
ATOM 924 C C . ILE A 1 117 ? -6.770 11.115 11.845 1.00 97.69 117 ILE A C 1
ATOM 926 O O . ILE A 1 117 ? -7.559 11.409 12.743 1.00 97.69 117 ILE A O 1
ATOM 930 N N . TYR A 1 118 ? -6.741 9.892 11.310 1.00 97.12 118 TYR A N 1
ATOM 931 C CA . TYR A 1 118 ? -7.669 8.809 11.638 1.00 97.12 118 TYR A CA 1
ATOM 932 C C . TYR A 1 118 ? -7.044 7.727 12.528 1.00 97.12 118 TYR A C 1
ATOM 934 O O . TYR A 1 118 ? -7.680 6.698 12.757 1.00 97.12 118 TYR A O 1
ATOM 942 N N . ALA A 1 119 ? -5.842 7.944 13.073 1.00 96.25 119 ALA A N 1
ATOM 943 C CA . ALA A 1 119 ? -5.101 6.926 13.821 1.00 96.25 119 ALA A CA 1
ATOM 944 C C . ALA A 1 119 ? -5.881 6.329 15.010 1.00 96.25 119 ALA A C 1
ATOM 946 O O . ALA A 1 119 ? -5.726 5.150 15.324 1.00 96.25 119 ALA A O 1
ATOM 947 N N . SER A 1 120 ? -6.771 7.103 15.640 1.00 95.44 120 SER A N 1
ATOM 948 C CA . SER A 1 120 ? -7.643 6.632 16.729 1.00 95.44 120 SER A CA 1
ATOM 949 C C . SER A 1 120 ? -8.696 5.602 16.295 1.00 95.44 120 SER A C 1
ATOM 951 O O . SER A 1 120 ? -9.257 4.915 17.144 1.00 95.44 120 SER A O 1
ATOM 953 N N . GLN A 1 121 ? -8.964 5.485 14.993 1.00 93.69 121 GLN A N 1
ATOM 954 C CA . GLN A 1 121 ? -9.918 4.537 14.406 1.00 93.69 121 GLN A CA 1
ATOM 955 C C . GLN A 1 121 ? -9.237 3.266 13.884 1.00 93.69 121 GLN A C 1
ATOM 957 O O . GLN A 1 121 ? -9.913 2.345 13.425 1.00 93.69 121 GLN A O 1
ATOM 962 N N . PHE A 1 122 ? -7.905 3.199 13.921 1.00 96.12 122 PHE A N 1
ATOM 963 C CA . PHE A 1 122 ? -7.165 2.058 13.402 1.00 96.12 122 PHE A CA 1
ATOM 964 C C . PHE A 1 122 ? -7.329 0.823 14.293 1.00 96.12 122 PHE A C 1
ATOM 966 O O . PHE A 1 122 ? -7.298 0.932 15.523 1.00 96.12 122 PHE A O 1
ATOM 973 N N . PRO A 1 123 ? -7.413 -0.384 13.702 1.00 95.25 123 PRO A N 1
ATOM 974 C CA . PRO A 1 123 ? -7.179 -1.609 14.451 1.00 95.25 123 PRO A CA 1
ATOM 975 C C . PRO A 1 123 ? -5.818 -1.532 15.170 1.00 95.25 123 PRO A C 1
ATOM 977 O O . PRO A 1 123 ? -4.833 -1.151 14.531 1.00 95.25 123 PRO A O 1
ATOM 980 N N . PRO A 1 124 ? -5.703 -1.933 16.453 1.00 95.00 124 PRO A N 1
ATOM 981 C CA . PRO A 1 124 ? -4.445 -1.819 17.197 1.00 95.00 124 PRO A CA 1
ATOM 982 C C . PRO A 1 124 ? -3.212 -2.423 16.496 1.00 95.00 124 PRO A C 1
ATOM 984 O O . PRO A 1 124 ? -2.156 -1.790 16.523 1.00 95.00 124 PRO A O 1
ATOM 987 N N . PRO A 1 125 ? -3.306 -3.584 15.809 1.00 94.50 125 PRO A N 1
ATOM 988 C CA . PRO A 1 125 ? -2.158 -4.115 15.077 1.00 94.50 125 PRO A CA 1
ATOM 989 C C . PRO A 1 125 ? -1.757 -3.248 13.873 1.00 94.50 125 PRO A C 1
ATOM 991 O O . PRO A 1 125 ? -0.566 -3.119 13.598 1.00 94.50 125 PRO A O 1
ATOM 994 N N . PHE A 1 126 ? -2.719 -2.610 13.194 1.00 95.62 126 PHE A N 1
ATOM 995 C CA . PHE A 1 126 ? -2.420 -1.683 12.100 1.00 95.62 126 PHE A CA 1
ATOM 996 C C . PHE A 1 126 ? -1.779 -0.396 12.617 1.00 95.62 126 PHE A C 1
ATOM 998 O O . PHE A 1 126 ? -0.847 0.097 12.002 1.00 95.62 126 PHE A O 1
ATOM 1005 N N . LEU A 1 127 ? -2.215 0.130 13.767 1.00 96.69 127 LEU A N 1
ATOM 1006 C CA . LEU A 1 127 ? -1.599 1.323 14.359 1.00 96.69 127 LEU A CA 1
ATOM 1007 C C . LEU A 1 127 ? -0.103 1.118 14.646 1.00 96.69 127 LEU A C 1
ATOM 1009 O O . LEU A 1 127 ? 0.719 1.988 14.349 1.00 96.69 127 LEU A O 1
ATOM 1013 N N . HIS A 1 128 ? 0.255 -0.047 15.192 1.00 94.06 128 HIS A N 1
ATOM 1014 C CA . HIS A 1 128 ? 1.652 -0.404 15.427 1.00 94.06 128 HIS A CA 1
ATOM 1015 C C . HIS A 1 128 ? 2.427 -0.476 14.108 1.00 94.06 128 HIS A C 1
ATOM 1017 O O . HIS A 1 128 ? 3.466 0.162 13.971 1.00 94.06 128 HIS A O 1
ATOM 1023 N N . PHE A 1 129 ? 1.876 -1.178 13.119 1.00 92.81 129 PHE A N 1
ATOM 1024 C CA . PHE A 1 129 ? 2.461 -1.309 11.788 1.00 92.81 129 PHE A CA 1
ATOM 1025 C C . PHE A 1 129 ? 2.659 0.046 11.081 1.00 92.81 129 PHE A C 1
ATOM 1027 O O . PHE A 1 129 ? 3.757 0.357 10.622 1.00 92.81 129 PHE A O 1
ATOM 1034 N N . PHE A 1 130 ? 1.628 0.893 11.076 1.00 95.88 130 PHE A N 1
ATOM 1035 C CA . PHE A 1 130 ? 1.643 2.235 10.496 1.00 95.88 130 PHE A CA 1
ATOM 1036 C C . PHE A 1 130 ? 2.734 3.122 11.103 1.00 95.88 130 PHE A C 1
ATOM 1038 O O . PHE A 1 130 ? 3.373 3.886 10.382 1.00 95.88 130 PHE A O 1
ATOM 1045 N N . THR A 1 131 ? 2.982 3.001 12.411 1.00 94.75 131 THR A N 1
ATOM 1046 C CA . THR A 1 131 ? 4.037 3.768 13.090 1.00 94.75 131 THR A CA 1
ATOM 1047 C C . THR A 1 131 ? 5.410 3.513 12.458 1.00 94.75 131 THR A C 1
ATOM 1049 O O . THR A 1 131 ? 6.120 4.473 12.161 1.00 94.75 131 THR A O 1
ATOM 1052 N N . TYR A 1 132 ? 5.756 2.250 12.177 1.00 92.75 132 TYR A N 1
ATOM 1053 C CA . TYR A 1 132 ? 7.017 1.905 11.503 1.00 92.75 132 TYR A CA 1
ATOM 1054 C C . TYR A 1 132 ? 7.004 2.266 10.022 1.00 92.75 132 TYR A C 1
ATOM 1056 O O . TYR A 1 132 ? 7.963 2.848 9.520 1.00 92.75 132 TYR A O 1
ATOM 1064 N N . MET A 1 133 ? 5.899 1.969 9.329 1.00 93.50 133 MET A N 1
ATOM 1065 C CA . MET A 1 133 ? 5.746 2.304 7.913 1.00 93.50 133 MET A CA 1
ATOM 1066 C C . MET A 1 133 ? 5.986 3.798 7.666 1.00 93.50 133 MET A C 1
ATOM 1068 O O . MET A 1 133 ? 6.614 4.170 6.674 1.00 93.50 133 MET A O 1
ATOM 1072 N N . LYS A 1 134 ? 5.477 4.655 8.561 1.00 96.19 134 LYS A N 1
ATOM 1073 C CA . LYS A 1 134 ? 5.652 6.106 8.501 1.00 96.19 134 LYS A CA 1
ATOM 1074 C C . LYS A 1 134 ? 7.068 6.531 8.887 1.00 96.19 134 LYS A C 1
ATOM 1076 O O . LYS A 1 134 ? 7.637 7.363 8.186 1.00 96.19 134 LYS A O 1
ATOM 1081 N N . SER A 1 135 ? 7.634 6.006 9.979 1.00 94.81 135 SER A N 1
ATOM 1082 C CA . SER A 1 135 ? 8.967 6.428 10.443 1.00 94.81 135 SER A CA 1
ATOM 1083 C C . SER A 1 135 ? 10.066 6.144 9.420 1.00 94.81 135 SER A C 1
ATOM 1085 O O . SER A 1 135 ? 11.024 6.903 9.326 1.00 94.81 135 SER A O 1
ATOM 1087 N N . GLU A 1 136 ? 9.898 5.083 8.635 1.00 92.44 136 GLU A N 1
ATOM 1088 C CA . GLU A 1 136 ? 10.852 4.641 7.618 1.00 92.44 136 GLU A CA 1
ATOM 1089 C C . GLU A 1 136 ? 10.454 5.052 6.183 1.00 92.44 136 GLU A C 1
ATOM 1091 O O . GLU A 1 136 ? 11.091 4.599 5.235 1.00 92.44 136 GLU A O 1
ATOM 1096 N N . ASP A 1 137 ? 9.414 5.881 5.998 1.00 94.44 137 ASP A N 1
ATOM 1097 C CA . ASP A 1 137 ? 8.935 6.395 4.692 1.00 94.44 137 ASP A CA 1
ATOM 1098 C C . ASP A 1 137 ? 8.783 5.290 3.617 1.00 94.44 137 ASP A C 1
ATOM 1100 O O . ASP A 1 137 ? 9.178 5.461 2.461 1.00 94.44 137 ASP A O 1
ATOM 1104 N N . TRP A 1 138 ? 8.240 4.124 4.002 1.00 94.25 138 TRP A N 1
ATOM 1105 C CA . TRP A 1 138 ? 8.133 2.934 3.137 1.00 94.25 138 TRP A CA 1
ATOM 1106 C C . TRP A 1 138 ? 7.495 3.234 1.778 1.00 94.25 138 TRP A C 1
ATOM 1108 O O . TRP A 1 138 ? 8.029 2.825 0.749 1.00 94.25 138 TRP A O 1
ATOM 1118 N N . LEU A 1 139 ? 6.395 3.998 1.759 1.00 95.75 139 LEU A N 1
ATOM 1119 C CA . LEU A 1 139 ? 5.654 4.304 0.535 1.00 95.75 139 LEU A CA 1
ATOM 1120 C C . LEU A 1 139 ? 6.517 5.047 -0.493 1.00 95.75 139 LEU A C 1
ATOM 1122 O O . LEU A 1 139 ? 6.407 4.793 -1.689 1.00 95.75 139 LEU A O 1
ATOM 1126 N N . TYR A 1 140 ? 7.380 5.961 -0.040 1.00 96.06 140 TYR A N 1
ATOM 1127 C CA . TYR A 1 140 ? 8.323 6.654 -0.920 1.00 96.06 140 TYR A CA 1
ATOM 1128 C C . TYR A 1 140 ? 9.474 5.734 -1.317 1.00 96.06 140 TYR A C 1
ATOM 1130 O O . TYR A 1 140 ? 9.909 5.734 -2.468 1.00 96.06 140 TYR A O 1
ATOM 1138 N N . HIS A 1 141 ? 9.963 4.936 -0.368 1.00 93.69 141 HIS A N 1
ATOM 1139 C CA . HIS A 1 141 ? 11.111 4.061 -0.560 1.00 93.69 141 HIS A CA 1
ATOM 1140 C C . HIS A 1 141 ? 10.853 2.856 -1.460 1.00 93.69 141 HIS A C 1
ATOM 1142 O O . HIS A 1 141 ? 11.833 2.274 -1.924 1.00 93.69 141 HIS A O 1
ATOM 1148 N N . TYR A 1 142 ? 9.605 2.555 -1.835 1.00 93.06 142 TYR A N 1
ATOM 1149 C CA . TYR A 1 142 ? 9.334 1.612 -2.923 1.00 93.06 142 TYR A CA 1
ATOM 1150 C C . TYR A 1 142 ? 10.053 1.970 -4.226 1.00 93.06 142 TYR A C 1
ATOM 1152 O O . TYR A 1 142 ? 10.314 1.076 -5.016 1.00 93.06 142 TYR A O 1
ATOM 1160 N N . ARG A 1 143 ? 10.456 3.228 -4.458 1.00 92.25 143 ARG A N 1
ATOM 1161 C CA . ARG A 1 143 ? 11.273 3.601 -5.630 1.00 92.25 143 ARG A CA 1
ATOM 1162 C C . ARG A 1 143 ? 12.701 3.034 -5.613 1.00 92.25 143 ARG A C 1
ATOM 1164 O O . ARG A 1 143 ? 13.340 2.956 -6.659 1.00 92.25 143 ARG A O 1
ATOM 1171 N N . TYR A 1 144 ? 13.232 2.692 -4.441 1.00 87.19 144 TYR A N 1
ATOM 1172 C CA . TYR A 1 144 ? 14.606 2.220 -4.274 1.00 87.19 144 TYR A CA 1
ATOM 1173 C C . TYR A 1 144 ? 14.637 0.701 -4.128 1.00 87.19 144 TYR A C 1
ATOM 1175 O O . TYR A 1 144 ? 13.738 0.100 -3.544 1.00 87.19 144 TYR A O 1
ATOM 1183 N N . LYS A 1 145 ? 15.705 0.067 -4.619 1.00 72.56 145 LYS A N 1
ATOM 1184 C CA . LYS A 1 145 ? 15.866 -1.391 -4.503 1.00 72.56 145 LYS A CA 1
ATOM 1185 C C . LYS A 1 145 ? 16.094 -1.809 -3.051 1.00 72.56 145 LYS A C 1
ATOM 1187 O O . LYS A 1 145 ? 15.566 -2.821 -2.616 1.00 72.56 145 LYS A O 1
ATOM 1192 N N . GLU A 1 146 ? 16.794 -0.981 -2.285 1.00 60.34 146 GLU A N 1
ATOM 1193 C CA . GLU A 1 146 ? 17.045 -1.159 -0.855 1.00 60.34 146 GLU A CA 1
ATOM 1194 C C . GLU A 1 146 ? 15.758 -1.033 -0.017 1.00 60.34 146 GLU A C 1
ATOM 1196 O O . GLU A 1 146 ? 15.668 -1.591 1.075 1.00 60.34 146 GLU A O 1
ATOM 1201 N N . GLY A 1 147 ? 14.743 -0.317 -0.521 1.00 56.41 147 GLY A N 1
ATOM 1202 C CA . GLY A 1 147 ? 13.425 -0.215 0.117 1.00 56.41 147 GLY A CA 1
ATOM 1203 C C . GLY A 1 147 ? 12.617 -1.513 0.031 1.00 56.41 147 GLY A C 1
ATOM 1204 O O . GLY A 1 147 ? 11.866 -1.832 0.952 1.00 56.41 147 GLY A O 1
ATOM 1205 N N . ILE A 1 148 ? 12.834 -2.302 -1.027 1.00 57.69 148 ILE A N 1
ATOM 1206 C CA . ILE A 1 148 ? 12.231 -3.632 -1.210 1.00 57.69 148 ILE A CA 1
ATOM 1207 C C . ILE A 1 148 ? 12.816 -4.642 -0.215 1.00 57.69 148 ILE A C 1
ATOM 1209 O O . ILE A 1 148 ? 12.091 -5.500 0.271 1.00 57.69 148 ILE A O 1
ATOM 1213 N N . GLU A 1 149 ? 14.103 -4.537 0.134 1.00 55.41 149 GLU A N 1
ATOM 1214 C CA . GLU A 1 149 ? 14.760 -5.468 1.071 1.00 55.41 149 GLU A CA 1
ATOM 1215 C C . GLU A 1 149 ? 14.263 -5.335 2.521 1.00 55.41 149 GLU A C 1
ATOM 1217 O O . GLU A 1 149 ? 14.429 -6.258 3.318 1.00 55.41 149 GLU A O 1
ATOM 1222 N N . LYS A 1 150 ? 13.676 -4.184 2.871 1.00 47.00 150 LYS A N 1
ATOM 1223 C CA . LYS A 1 150 ? 13.152 -3.880 4.213 1.00 47.00 150 LYS A CA 1
ATOM 1224 C C . LYS A 1 150 ? 11.635 -4.070 4.349 1.00 47.00 150 LYS A C 1
ATOM 1226 O O . LYS A 1 150 ? 11.110 -3.828 5.436 1.00 47.00 150 LYS A O 1
ATOM 1231 N N . SER A 1 151 ? 10.969 -4.434 3.254 1.00 47.03 151 SER A N 1
ATOM 1232 C CA . SER A 1 151 ? 9.517 -4.610 3.138 1.00 47.03 151 SER A CA 1
ATOM 1233 C C . SER A 1 151 ? 9.099 -6.047 3.451 1.00 47.03 151 SER A C 1
ATOM 1235 O O . SER A 1 151 ? 9.775 -6.980 2.968 1.00 47.03 151 SER A O 1
#

Radius of gyration: 15.15 Å; chains: 1; bounding box: 37×38×34 Å

Foldseek 3Di:
DPPPPQDDQLLVLLVVLVPDLLLNQLLLQLSVQDDPSLVVGDPNSSVSNVVNVVVVVVLVPDPVNVVQLVVCCVPQNSRSRNLSSLVVLQVQLVPVVNDDLVRQVVSLVSSLVSNVVCLVVHDPVSNVVSVVCVVVSLSSCSPDPVSSVVD

Secondary structure (DSSP, 8-state):
---------HHHHHHTTTT-HHHHHHHHHGGG--GGGGGGS-HHHHHHHHHHHHHHHHHHH-HHHHHHHHHHHHHHGGGHHHHHHHHHHHHHHH-TTT--HHHHHHHHHHHHHHHHTTGGGS-HHHHHHHHHHHHTTHHHHTTSHHHHHT-

pLDDT: mean 90.35, std 14.91, range [27.88, 98.5]

Sequence (151 aa):
MNCSFVGMNYLGHAYLSFHHPEILVGNMVSDFVKGKAQFGFSGKIHSGIVLHRSIDAFTDAHPAIQKAKEFFRPAYRLYSGAIVDVLFDHYLALNESTFTDTSLKVFTQATYQSLEIYASQFPPPFLHFFTYMKSEDWLYHYRYKEGIEKS